Protein AF-A0A829D7Y9-F1 (afdb_monomer_lite)

pLDDT: mean 89.45, std 10.32, range [36.91, 98.56]

Sequence (168 aa):
MIIRHPRFQFQWKIFQERFFKEWDTILSKGEIKRLAEAGNHCQGTLFTDGSYLITEELSKKIDNISKTFSGFFFGRYDIRYKSDKQLKQGKNFSIVELNGITSESTNLYDPDFSIWKMYKILFNQWSLLFRIGFENNNLGVPKASLVEISKAIFYFYGGNRKVNIRSD

Secondary structure (DSSP, 8-state):
-GGGSTTTGGGHHHHHHHTGGGTTPPPPTT------SS--GGGTPPP---GGG--HHHHHHHHHHHTTSTT--S-EEEEEES-HHHHTTT-SEEEEEEE-TT---GGGG-TTS-HHHHHHHHHHHHHHHHHHHHHHHHTTPPPPPHHHHHHHHIIIIIS-----TT--

Structure (mmCIF, N/CA/C/O backbone):
data_AF-A0A829D7Y9-F1
#
_entry.id   AF-A0A829D7Y9-F1
#
loop_
_atom_site.group_PDB
_atom_site.id
_atom_site.type_symbol
_atom_site.label_atom_id
_atom_site.label_alt_id
_atom_site.label_comp_id
_atom_site.label_asym_id
_atom_site.label_entity_id
_atom_site.label_seq_id
_atom_site.pdbx_PDB_ins_code
_atom_site.Cartn_x
_atom_site.Cartn_y
_atom_site.Cartn_z
_atom_site.occupancy
_atom_site.B_iso_or_equiv
_atom_site.auth_seq_id
_atom_site.auth_comp_id
_atom_site.auth_asym_id
_atom_site.auth_atom_id
_atom_site.pdbx_PDB_model_num
ATOM 1 N N . MET A 1 1 ? -24.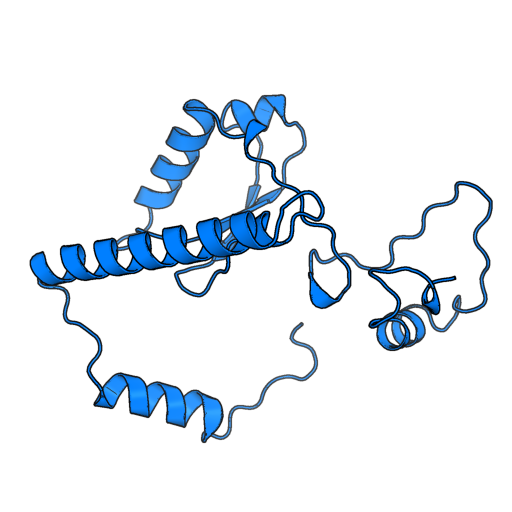134 0.135 16.924 1.00 80.94 1 MET A N 1
ATOM 2 C CA . MET A 1 1 ? -24.700 -0.744 15.873 1.00 80.94 1 MET A CA 1
ATOM 3 C C . MET A 1 1 ? -23.884 -0.617 14.595 1.00 80.94 1 MET A C 1
ATOM 5 O O . MET A 1 1 ? -23.588 0.506 14.203 1.00 80.94 1 MET A O 1
ATOM 9 N N . ILE A 1 2 ? -23.569 -1.740 13.941 1.00 86.50 2 ILE A N 1
ATOM 10 C CA . ILE A 1 2 ? -22.769 -1.804 12.699 1.00 86.50 2 ILE A CA 1
ATOM 11 C C . ILE A 1 2 ? -23.401 -0.980 11.565 1.00 86.50 2 ILE A C 1
ATOM 13 O O . ILE A 1 2 ? -22.711 -0.199 10.919 1.00 86.50 2 ILE A O 1
ATOM 17 N N . ILE A 1 3 ? -24.724 -1.067 11.391 1.00 87.75 3 ILE A N 1
ATOM 18 C CA . ILE A 1 3 ? -25.472 -0.380 10.320 1.00 87.75 3 ILE A CA 1
ATOM 19 C C . ILE A 1 3 ? -25.463 1.156 10.407 1.00 87.75 3 ILE A C 1
ATOM 21 O O . ILE A 1 3 ? -25.847 1.818 9.456 1.00 87.75 3 ILE A O 1
ATOM 25 N N . ARG A 1 4 ? -25.049 1.731 11.543 1.00 88.50 4 ARG A N 1
ATOM 26 C CA . ARG A 1 4 ? -24.922 3.189 11.730 1.00 88.50 4 ARG A CA 1
ATOM 27 C C . ARG A 1 4 ? -23.469 3.658 11.714 1.00 88.50 4 ARG A C 1
ATOM 29 O O . ARG A 1 4 ? -23.210 4.846 11.862 1.00 88.50 4 ARG A O 1
ATOM 36 N N . HIS A 1 5 ? -22.514 2.735 11.603 1.00 88.44 5 HIS A N 1
ATOM 37 C CA . HIS A 1 5 ? -21.103 3.082 11.627 1.00 88.44 5 HIS A CA 1
ATOM 38 C C . HIS A 1 5 ? -20.653 3.521 10.224 1.00 88.44 5 HIS A C 1
ATOM 40 O O . HIS A 1 5 ? -20.768 2.713 9.297 1.00 88.44 5 HIS A O 1
ATOM 46 N N . PRO A 1 6 ? -20.078 4.728 10.048 1.00 85.50 6 PRO A N 1
ATOM 47 C CA . PRO A 1 6 ? -19.769 5.288 8.728 1.00 85.50 6 PRO A CA 1
ATOM 48 C C . PRO A 1 6 ? -18.956 4.362 7.815 1.00 85.50 6 PRO A C 1
ATOM 50 O O . PRO A 1 6 ? -19.217 4.298 6.617 1.00 85.50 6 PRO A O 1
ATOM 53 N N . ARG A 1 7 ? -18.013 3.596 8.389 1.00 84.94 7 ARG A N 1
ATOM 54 C CA . ARG A 1 7 ? -17.140 2.668 7.645 1.00 84.94 7 ARG A CA 1
ATOM 55 C C . ARG A 1 7 ? -17.689 1.247 7.501 1.00 84.94 7 ARG A C 1
ATOM 57 O O . ARG A 1 7 ? -17.288 0.539 6.590 1.00 84.94 7 ARG A O 1
ATOM 64 N N . PHE A 1 8 ? -18.554 0.799 8.415 1.00 87.94 8 PHE A N 1
ATOM 65 C CA . PHE A 1 8 ? -18.973 -0.614 8.478 1.00 87.94 8 PHE A CA 1
ATOM 66 C C . PHE A 1 8 ? -20.375 -0.842 7.925 1.00 87.94 8 PHE A C 1
ATOM 68 O O . PHE A 1 8 ? -20.722 -1.976 7.601 1.00 87.94 8 PHE A O 1
ATOM 75 N N . GLN A 1 9 ? -21.168 0.224 7.785 1.00 88.31 9 GLN A N 1
ATOM 76 C CA . GLN A 1 9 ? -22.559 0.135 7.357 1.00 88.31 9 GLN A CA 1
ATOM 77 C C . GLN A 1 9 ? -22.727 -0.575 6.016 1.00 88.31 9 GLN A C 1
ATOM 79 O O . GLN A 1 9 ? -23.672 -1.329 5.873 1.00 88.31 9 GLN A O 1
ATOM 84 N N . PHE A 1 10 ? -21.808 -0.416 5.060 1.00 87.44 10 PHE A N 1
ATOM 85 C CA . PHE A 1 10 ? -21.921 -1.055 3.743 1.00 87.44 10 PHE A CA 1
ATOM 86 C C . PHE A 1 10 ? -21.526 -2.537 3.743 1.00 87.44 10 PHE A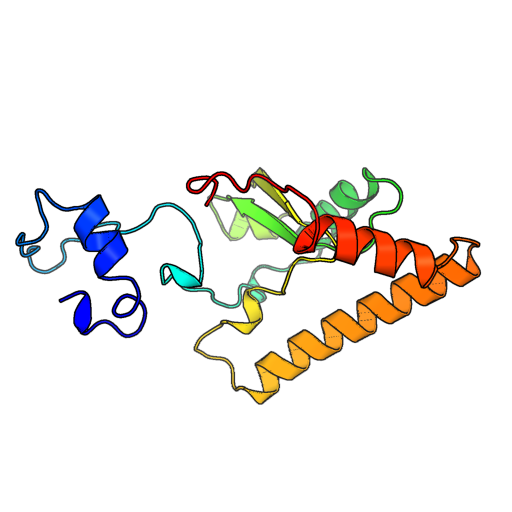 C 1
ATOM 88 O O . PHE A 1 10 ? -21.827 -3.258 2.800 1.00 87.44 10 PHE A O 1
ATOM 95 N N . GLN A 1 11 ? -20.899 -3.005 4.821 1.00 87.75 11 GLN A N 1
ATOM 96 C CA . GLN A 1 11 ? -20.356 -4.358 4.966 1.00 87.75 11 GLN A CA 1
ATOM 97 C C . GLN A 1 11 ? -21.156 -5.201 5.961 1.00 87.75 11 GLN A C 1
ATOM 99 O O . GLN A 1 11 ? -20.760 -6.308 6.319 1.00 87.75 11 GLN A O 1
ATOM 104 N N . TRP A 1 12 ? -22.305 -4.688 6.410 1.00 89.31 12 TRP A N 1
ATOM 105 C CA . TRP A 1 12 ? -23.113 -5.316 7.448 1.00 89.31 12 TRP A CA 1
ATOM 106 C C . TRP A 1 12 ? -23.502 -6.761 7.116 1.00 89.31 12 TRP A C 1
ATOM 108 O O . TRP A 1 12 ? -23.477 -7.591 8.016 1.00 89.31 12 TRP A O 1
ATOM 118 N N . LYS A 1 13 ? -23.789 -7.079 5.844 1.00 89.75 13 LYS A N 1
ATOM 119 C CA . LYS A 1 13 ? -24.117 -8.448 5.408 1.00 89.75 13 LYS A CA 1
ATOM 120 C C . LYS A 1 13 ? -22.940 -9.402 5.595 1.00 89.75 13 LYS A C 1
ATOM 122 O O . LYS A 1 13 ? -23.111 -10.470 6.164 1.00 89.75 13 LYS A O 1
ATOM 127 N N . ILE A 1 14 ? -21.734 -8.976 5.209 1.00 88.50 14 ILE A N 1
ATOM 128 C CA . ILE A 1 14 ? -20.513 -9.775 5.389 1.00 88.50 14 ILE A CA 1
ATOM 129 C C . ILE A 1 14 ? -20.256 -10.018 6.878 1.00 88.50 14 ILE A C 1
ATOM 131 O O . ILE A 1 14 ? -19.930 -11.132 7.288 1.00 88.50 14 ILE A O 1
ATOM 135 N N . PHE A 1 15 ? -20.432 -8.991 7.713 1.00 89.31 15 PHE A N 1
ATOM 136 C CA . PHE A 1 15 ? -20.284 -9.148 9.158 1.00 89.31 15 PHE A CA 1
ATOM 137 C C . PHE A 1 15 ? -21.370 -10.041 9.765 1.00 89.31 15 PHE A C 1
ATOM 139 O O . PHE A 1 15 ? -21.056 -10.829 10.653 1.00 89.31 15 PHE A O 1
ATOM 146 N N . GLN A 1 16 ? -22.608 -9.968 9.277 1.00 91.00 16 GLN A N 1
ATOM 147 C CA . GLN A 1 16 ? -23.694 -10.837 9.723 1.00 91.00 16 GLN A CA 1
ATOM 148 C C . GLN A 1 16 ? -23.417 -12.298 9.390 1.00 91.00 16 GLN A C 1
ATOM 150 O O . GLN A 1 16 ? -23.566 -13.153 10.255 1.00 91.00 16 GLN A O 1
ATOM 155 N N . GLU A 1 17 ? -22.972 -12.589 8.172 1.00 91.31 17 GLU A N 1
ATOM 156 C CA . GLU A 1 17 ? -22.604 -13.948 7.771 1.00 91.31 17 GLU A CA 1
ATOM 157 C C . GLU A 1 17 ? -21.429 -14.475 8.606 1.00 91.31 17 GLU A C 1
ATOM 159 O O . GLU A 1 17 ? -21.472 -15.597 9.113 1.00 91.31 17 GLU A O 1
ATOM 164 N N . ARG A 1 18 ? -20.399 -13.644 8.818 1.00 89.50 18 ARG A N 1
ATOM 165 C CA . ARG A 1 18 ? -19.202 -14.007 9.593 1.00 89.50 18 ARG A CA 1
ATOM 166 C C . ARG A 1 18 ? -19.495 -14.240 11.076 1.00 89.50 18 ARG A C 1
ATOM 168 O O . ARG A 1 18 ? -18.933 -15.158 11.667 1.00 89.50 18 ARG A O 1
ATOM 175 N N . PHE A 1 19 ? -20.347 -13.414 11.677 1.00 91.25 19 PHE A N 1
ATOM 176 C CA . PHE A 1 19 ? -20.660 -13.438 13.109 1.00 91.25 19 PHE A CA 1
ATOM 177 C C . PHE A 1 19 ? -22.099 -13.879 13.386 1.00 91.25 19 PHE A C 1
ATOM 179 O O . PHE A 1 19 ? -22.679 -13.461 14.382 1.00 91.25 19 PHE A O 1
ATOM 186 N N . PHE A 1 20 ? -22.676 -14.740 12.542 1.00 93.38 20 PHE A N 1
ATOM 187 C CA . PHE A 1 20 ? -24.094 -15.120 12.603 1.00 93.38 20 PHE A CA 1
ATOM 188 C C . PHE A 1 20 ? -24.559 -15.555 14.002 1.00 93.38 20 PHE A C 1
ATOM 190 O O . PHE A 1 20 ? -25.616 -15.141 14.463 1.00 93.38 20 PHE A O 1
ATOM 197 N N . LYS A 1 21 ? -23.741 -16.343 14.712 1.00 95.19 21 LYS A N 1
ATOM 198 C CA . LYS A 1 21 ? -24.059 -16.844 16.063 1.00 95.19 21 LYS A CA 1
ATOM 199 C C . LYS A 1 21 ? -24.067 -15.765 17.149 1.00 95.19 21 LYS A C 1
ATOM 201 O O . LYS A 1 21 ? -24.636 -15.979 18.210 1.00 95.19 21 LYS A O 1
ATOM 206 N N . GLU A 1 22 ? -23.400 -14.646 16.903 1.00 92.69 22 GLU A N 1
ATOM 207 C CA . GLU A 1 22 ? -23.185 -13.560 17.863 1.00 92.69 22 GLU A CA 1
ATOM 208 C C . GLU A 1 22 ? -23.740 -12.232 17.323 1.00 92.69 22 GLU A C 1
ATOM 210 O O . GLU A 1 22 ? -23.350 -11.157 17.778 1.00 92.69 22 GLU A O 1
ATOM 215 N N . TRP A 1 23 ? -24.596 -12.284 16.297 1.00 91.88 23 TRP A N 1
ATOM 216 C CA . TRP A 1 23 ? -25.035 -11.092 15.573 1.00 91.88 23 TRP A CA 1
ATOM 217 C C . TRP A 1 23 ? -25.833 -10.138 16.463 1.00 91.88 23 TRP A C 1
ATOM 219 O O . TRP A 1 23 ? -25.638 -8.924 16.412 1.00 91.88 23 TRP A O 1
ATOM 229 N N . ASP A 1 24 ? -26.671 -10.706 17.329 1.00 92.25 24 ASP A N 1
ATOM 230 C CA . ASP A 1 24 ? -27.494 -9.965 18.284 1.00 92.25 24 ASP A CA 1
ATOM 231 C C . ASP A 1 24 ? -26.760 -9.682 19.609 1.00 92.25 24 ASP A C 1
ATOM 233 O O . ASP A 1 24 ? -27.336 -9.114 20.540 1.00 92.25 24 ASP A O 1
ATOM 237 N N . THR A 1 25 ? -25.478 -10.051 19.722 1.00 92.31 25 THR A N 1
ATOM 238 C CA . THR A 1 25 ? -24.676 -9.780 20.919 1.00 92.31 25 THR A CA 1
ATOM 239 C C . THR A 1 25 ? -24.355 -8.289 21.023 1.00 92.31 25 THR A C 1
ATOM 241 O O . THR A 1 25 ? -23.693 -7.700 20.166 1.00 92.31 25 THR A O 1
ATOM 244 N N . ILE A 1 26 ? -24.782 -7.673 22.126 1.00 91.38 26 ILE A N 1
ATOM 245 C CA . ILE A 1 26 ? -24.435 -6.293 22.473 1.00 91.38 26 ILE A CA 1
ATOM 246 C C . ILE A 1 26 ? -23.178 -6.319 23.343 1.00 91.38 26 ILE A C 1
ATOM 248 O O . ILE A 1 26 ? -23.191 -6.873 24.438 1.00 91.38 26 ILE A O 1
ATOM 252 N N . LEU A 1 27 ? -22.101 -5.703 22.853 1.00 91.38 27 LEU A N 1
ATOM 253 C CA . LEU A 1 27 ? -20.851 -5.567 23.601 1.00 91.38 27 LEU A CA 1
ATOM 254 C C . LEU A 1 27 ? -21.029 -4.655 24.818 1.00 91.38 27 LEU A C 1
ATOM 256 O O . LEU A 1 27 ? -21.737 -3.641 24.757 1.00 91.38 27 LEU A O 1
ATOM 260 N N . SER A 1 28 ? -20.328 -4.984 25.899 1.00 94.50 28 SER A N 1
ATOM 261 C CA . SER A 1 28 ? -20.261 -4.131 27.083 1.00 94.50 28 SER A CA 1
ATOM 262 C C . SER A 1 28 ? -19.542 -2.816 26.775 1.00 94.50 28 SER A C 1
ATOM 264 O O . SER A 1 28 ? -18.758 -2.696 25.829 1.00 94.50 28 SER A O 1
ATOM 266 N N . LYS A 1 29 ? -19.775 -1.784 27.592 1.00 93.44 29 LYS A N 1
ATOM 267 C CA . LYS A 1 29 ? -19.101 -0.492 27.414 1.00 93.44 29 LYS A CA 1
ATOM 268 C C . LYS A 1 29 ? -17.579 -0.667 27.519 1.00 93.44 29 LYS A C 1
ATOM 270 O O . LYS A 1 29 ? -17.079 -1.097 28.550 1.00 93.44 29 LYS A O 1
ATOM 275 N N . GLY A 1 30 ? -16.859 -0.279 26.466 1.00 92.25 30 GLY A N 1
ATOM 276 C CA . GLY A 1 30 ? -15.396 -0.373 26.384 1.00 92.25 30 GLY A CA 1
ATOM 277 C C . GLY A 1 30 ? -14.871 -1.705 25.840 1.00 92.25 30 GLY A C 1
ATOM 278 O O . GLY A 1 30 ? -13.677 -1.819 25.580 1.00 92.25 30 GLY A O 1
ATOM 279 N N . GLU A 1 31 ? -15.742 -2.688 25.619 1.00 93.44 31 GLU A N 1
ATOM 280 C CA . GLU A 1 31 ? -15.369 -3.946 24.983 1.00 93.44 31 GLU A CA 1
ATOM 281 C C . GLU A 1 31 ? -15.133 -3.743 23.477 1.00 93.44 31 GLU A C 1
ATOM 283 O O . GLU A 1 31 ? -15.908 -3.075 22.787 1.00 93.44 31 GLU A O 1
ATOM 288 N N . ILE A 1 32 ? -14.041 -4.315 22.960 1.00 90.06 32 ILE A N 1
ATOM 289 C CA . ILE A 1 32 ? -13.636 -4.192 21.556 1.00 90.06 32 ILE A CA 1
ATOM 290 C C . ILE A 1 32 ? -13.730 -5.561 20.890 1.00 90.06 32 ILE A C 1
ATOM 292 O O . ILE A 1 32 ? -13.001 -6.484 21.249 1.00 90.06 32 ILE A O 1
ATOM 296 N N . LYS A 1 33 ? -14.564 -5.667 19.852 1.00 88.88 33 LYS A N 1
ATOM 297 C CA . LYS A 1 33 ? -14.621 -6.841 18.974 1.00 88.88 33 LYS A CA 1
ATOM 298 C C . LYS A 1 33 ? -13.962 -6.536 17.635 1.00 88.88 33 LYS A C 1
ATOM 300 O O . LYS A 1 33 ? -14.291 -5.555 16.969 1.00 88.88 33 LYS A O 1
ATOM 305 N N . ARG A 1 34 ? -13.040 -7.402 17.215 1.00 88.25 34 ARG A N 1
ATOM 306 C CA . ARG A 1 34 ? -12.431 -7.337 15.883 1.00 88.25 34 ARG A CA 1
ATOM 307 C C . ARG A 1 34 ? -13.414 -7.891 14.847 1.00 88.25 34 ARG A C 1
ATOM 309 O O . ARG A 1 34 ? -13.789 -9.053 14.930 1.00 88.25 34 ARG A O 1
ATOM 316 N N . LEU A 1 35 ? -13.800 -7.072 13.865 1.00 85.56 35 LEU A N 1
ATOM 317 C CA . LEU A 1 35 ? -14.740 -7.466 12.803 1.00 85.56 35 LEU A CA 1
ATOM 318 C C . LEU A 1 35 ? -14.053 -8.061 11.559 1.00 85.56 35 LEU A C 1
ATOM 320 O O . LEU A 1 35 ? -14.643 -8.875 10.846 1.00 85.56 35 LEU A O 1
ATOM 324 N N . ALA A 1 36 ? -12.803 -7.676 11.296 1.00 79.75 36 ALA A N 1
ATOM 325 C CA . ALA A 1 36 ? -11.996 -8.169 10.184 1.00 79.75 36 ALA A CA 1
ATOM 326 C C . ALA A 1 36 ? -10.519 -8.275 10.584 1.00 79.75 36 ALA A C 1
ATOM 328 O O . ALA A 1 36 ? -10.040 -7.508 11.421 1.00 79.75 36 ALA A O 1
ATOM 329 N N . GLU A 1 37 ? -9.816 -9.248 10.004 1.00 70.31 37 GLU A N 1
ATOM 330 C CA . GLU A 1 37 ? -8.376 -9.443 10.205 1.00 70.31 37 GLU A CA 1
ATOM 331 C C . GLU A 1 37 ? -7.537 -8.747 9.124 1.00 70.31 37 GLU A C 1
ATOM 333 O O . GLU A 1 37 ? -6.474 -8.208 9.431 1.00 70.31 37 GLU A O 1
ATOM 338 N N . ALA A 1 38 ? -8.032 -8.710 7.884 1.00 70.12 38 ALA A N 1
ATOM 339 C CA . ALA A 1 38 ? -7.354 -8.085 6.757 1.00 70.12 38 ALA A CA 1
ATOM 340 C C . ALA A 1 38 ? -7.572 -6.564 6.712 1.00 70.12 38 ALA A C 1
ATOM 342 O O . ALA A 1 38 ? -8.658 -6.058 7.003 1.00 70.12 38 ALA A O 1
ATOM 343 N N . GLY A 1 39 ? -6.528 -5.845 6.293 1.00 69.38 39 GLY A N 1
ATOM 344 C CA . GLY A 1 39 ? -6.537 -4.405 6.045 1.00 69.38 39 GLY A CA 1
ATOM 345 C C . GLY A 1 39 ? -7.231 -4.024 4.731 1.00 69.38 39 GLY A C 1
ATOM 346 O O . GLY A 1 39 ? -6.623 -3.363 3.898 1.00 69.38 39 GLY A O 1
ATOM 347 N N . ASN A 1 40 ? -8.468 -4.472 4.511 1.00 74.94 40 ASN A N 1
ATOM 348 C CA . ASN A 1 40 ? -9.228 -4.191 3.295 1.00 74.94 40 ASN A CA 1
ATOM 349 C C . ASN A 1 40 ? -10.062 -2.901 3.435 1.00 74.94 40 ASN A C 1
ATOM 351 O O . ASN A 1 40 ? -10.965 -2.808 4.272 1.00 74.94 40 ASN A O 1
ATOM 355 N N . HIS A 1 41 ? -9.799 -1.920 2.560 1.00 75.94 41 HIS A N 1
ATOM 356 C CA . HIS A 1 41 ? -10.526 -0.645 2.524 1.00 75.94 41 HIS A CA 1
ATOM 357 C C . HIS A 1 41 ? -12.046 -0.831 2.463 1.00 75.94 41 HIS A C 1
ATOM 359 O O . HIS A 1 41 ? -12.780 -0.251 3.265 1.00 75.94 41 HIS A O 1
ATOM 365 N N . CYS A 1 42 ? -12.514 -1.690 1.554 1.00 75.00 42 CYS A N 1
ATOM 366 C CA . CYS A 1 42 ? -13.931 -1.963 1.343 1.00 75.00 42 CYS A CA 1
ATOM 367 C C . CYS A 1 42 ? -14.575 -2.583 2.584 1.00 75.00 42 CYS A C 1
ATOM 369 O O . CYS A 1 42 ? -15.742 -2.309 2.844 1.00 75.00 42 CYS A O 1
ATOM 371 N N . GLN A 1 43 ? -13.816 -3.349 3.377 1.00 74.50 43 GLN A N 1
ATOM 372 C CA . GLN A 1 43 ? -14.260 -3.929 4.651 1.00 74.50 43 GLN A CA 1
ATOM 373 C C . GLN A 1 43 ? -14.182 -2.945 5.836 1.00 74.50 43 GLN A C 1
ATOM 375 O O . GLN A 1 43 ? -14.445 -3.317 6.980 1.00 74.50 43 GLN A O 1
ATOM 380 N N . GLY A 1 44 ? -13.862 -1.676 5.577 1.00 76.56 44 GLY A N 1
ATOM 381 C CA . GLY A 1 44 ? -13.883 -0.603 6.565 1.00 76.56 44 GLY A CA 1
ATOM 382 C C . GLY A 1 44 ? -12.551 -0.351 7.268 1.00 76.56 44 GLY A C 1
ATOM 383 O O . GLY A 1 44 ? -12.532 0.424 8.228 1.00 76.56 44 GLY A O 1
ATOM 384 N N . THR A 1 45 ? -11.443 -0.940 6.803 1.00 83.81 45 THR A N 1
ATOM 385 C CA . THR A 1 45 ? -10.096 -0.636 7.315 1.00 83.81 45 THR A CA 1
ATOM 386 C C . THR A 1 45 ? -9.808 0.853 7.234 1.00 83.81 45 THR A C 1
ATOM 388 O O . THR A 1 45 ? -10.059 1.477 6.206 1.00 83.81 45 THR A O 1
ATOM 391 N N . LEU A 1 46 ? -9.285 1.412 8.325 1.00 85.75 46 LEU A N 1
ATOM 392 C CA . LEU A 1 46 ? -8.795 2.782 8.403 1.00 85.75 46 LEU A CA 1
ATOM 393 C C . LEU A 1 46 ? -7.360 2.857 7.875 1.00 85.75 46 LEU A C 1
ATOM 395 O O . LEU A 1 46 ? -6.480 2.180 8.401 1.00 85.75 46 LEU A O 1
ATOM 399 N N . PHE A 1 47 ? -7.146 3.702 6.868 1.00 89.69 47 PHE A N 1
ATOM 400 C CA . PHE A 1 47 ? -5.818 4.132 6.447 1.00 89.69 47 PHE A CA 1
ATOM 401 C C . PHE A 1 47 ? -5.561 5.526 6.998 1.00 89.69 47 PHE A C 1
ATOM 403 O O . PHE A 1 47 ? -6.441 6.379 6.947 1.00 89.69 47 PHE A O 1
ATOM 410 N N . THR A 1 48 ? -4.365 5.726 7.531 1.00 91.12 48 THR A N 1
ATOM 411 C CA . THR A 1 48 ? -3.868 7.012 8.022 1.00 91.12 48 THR A CA 1
ATOM 412 C C . THR A 1 48 ? -2.459 7.210 7.499 1.00 91.12 48 THR A C 1
ATOM 414 O O . THR A 1 48 ? -1.702 6.246 7.340 1.00 91.12 48 THR A O 1
ATOM 417 N N . ASP A 1 49 ? -2.094 8.452 7.240 1.00 92.69 49 ASP A N 1
ATOM 418 C CA . ASP A 1 49 ? -0.796 8.832 6.728 1.00 92.69 49 ASP A CA 1
ATOM 419 C C . ASP A 1 49 ? 0.290 8.594 7.778 1.00 92.69 49 ASP A C 1
ATOM 421 O O . ASP A 1 49 ? 0.342 9.206 8.843 1.00 92.69 49 ASP A O 1
ATOM 425 N N . GLY A 1 50 ? 1.187 7.668 7.453 1.00 93.25 50 GLY A N 1
ATOM 426 C CA . GLY A 1 50 ? 2.344 7.324 8.268 1.00 93.25 50 GLY A CA 1
ATOM 427 C C . GLY A 1 50 ? 3.609 8.076 7.866 1.00 93.25 50 GLY A C 1
ATOM 428 O O . GLY A 1 50 ? 4.697 7.602 8.181 1.00 93.25 50 GLY A O 1
ATOM 429 N N . SER A 1 51 ? 3.522 9.196 7.133 1.00 94.06 51 SER A N 1
ATOM 430 C CA . SER A 1 51 ? 4.709 9.858 6.557 1.00 94.06 51 SER A CA 1
ATOM 431 C C . SER A 1 51 ? 5.741 10.276 7.613 1.00 94.06 51 SER A C 1
ATOM 433 O O . SER A 1 51 ? 6.941 10.254 7.347 1.00 94.06 51 SER A O 1
ATOM 435 N N . TYR A 1 52 ? 5.305 10.534 8.849 1.00 95.75 52 TYR A N 1
ATOM 436 C CA . TYR A 1 52 ? 6.167 10.812 10.004 1.00 95.75 52 TYR A CA 1
ATOM 437 C C . TYR A 1 52 ? 7.085 9.635 10.416 1.00 95.75 52 TYR A C 1
ATOM 439 O O . TYR A 1 52 ? 7.992 9.813 11.240 1.00 95.75 52 TYR A O 1
ATOM 447 N N . LEU A 1 53 ? 6.839 8.428 9.893 1.00 97.19 53 LEU A N 1
ATOM 448 C CA . LEU A 1 53 ? 7.667 7.226 10.060 1.00 97.19 53 LEU A CA 1
ATOM 449 C C . LEU A 1 53 ? 8.826 7.155 9.067 1.00 97.19 53 LEU A C 1
ATOM 451 O O . LEU A 1 53 ? 9.753 6.372 9.275 1.00 97.19 53 LEU A O 1
ATOM 455 N N . ILE A 1 54 ? 8.787 7.958 8.005 1.00 97.56 54 ILE A N 1
ATOM 456 C CA . ILE A 1 54 ? 9.805 7.944 6.962 1.00 97.56 54 ILE A CA 1
ATOM 457 C C . ILE A 1 54 ? 11.044 8.681 7.468 1.00 97.56 54 ILE A C 1
ATOM 459 O O . ILE A 1 54 ? 11.002 9.854 7.830 1.00 97.56 54 ILE A O 1
ATOM 463 N N . THR A 1 55 ? 12.164 7.970 7.474 1.00 98.56 55 THR A N 1
ATOM 464 C CA . THR A 1 55 ? 13.497 8.479 7.803 1.00 98.56 55 THR A CA 1
ATOM 465 C C . THR A 1 55 ? 14.478 8.086 6.708 1.00 98.56 55 THR A C 1
ATOM 467 O O . THR A 1 55 ? 14.182 7.241 5.852 1.00 98.56 55 THR A O 1
ATOM 470 N N . GLU A 1 56 ? 15.670 8.671 6.735 1.00 98.44 56 GLU A N 1
ATOM 471 C CA . GLU A 1 56 ? 16.733 8.310 5.803 1.00 98.44 56 GLU A CA 1
ATOM 472 C C . GLU A 1 56 ? 17.165 6.845 5.985 1.00 98.44 56 GLU A C 1
ATOM 474 O O . GLU A 1 56 ? 17.363 6.132 5.001 1.00 98.44 56 GLU A O 1
ATOM 479 N N . GLU A 1 57 ? 17.243 6.353 7.224 1.00 98.50 57 GLU A N 1
ATOM 480 C CA . GLU A 1 57 ? 17.619 4.970 7.529 1.00 98.50 57 GLU A CA 1
ATOM 481 C C . GLU A 1 57 ? 16.587 3.963 7.021 1.00 98.50 57 GLU A C 1
ATOM 483 O O . GLU A 1 57 ? 16.959 2.959 6.404 1.00 98.50 57 GLU A O 1
ATOM 488 N N . LEU A 1 58 ? 15.294 4.233 7.239 1.00 98.50 58 LEU A N 1
ATOM 489 C CA . LEU A 1 58 ? 14.231 3.387 6.701 1.00 98.50 58 LEU A CA 1
ATOM 490 C C . LEU A 1 58 ? 14.252 3.408 5.169 1.00 98.50 58 LEU A C 1
ATOM 492 O O . LEU A 1 58 ? 14.200 2.348 4.546 1.00 98.50 58 LEU A O 1
ATOM 496 N N . SER A 1 59 ? 14.409 4.588 4.565 1.00 98.25 59 SER A N 1
ATOM 497 C CA . SER A 1 59 ? 14.463 4.744 3.106 1.00 98.25 59 SER A CA 1
ATOM 498 C C . SER A 1 59 ? 15.631 3.965 2.499 1.00 98.25 59 SER A C 1
ATOM 500 O O . SER A 1 59 ? 15.427 3.185 1.573 1.00 98.25 59 SER A O 1
ATOM 502 N N . LYS A 1 60 ? 16.837 4.074 3.076 1.00 98.44 60 LYS A N 1
ATOM 503 C CA . LYS A 1 60 ? 18.014 3.287 2.664 1.00 98.44 60 LYS A CA 1
ATOM 504 C C . LYS A 1 60 ? 17.780 1.787 2.813 1.00 98.44 60 LYS A C 1
ATOM 506 O O . LYS A 1 60 ? 18.192 1.008 1.956 1.00 98.44 60 LYS A O 1
ATOM 511 N N . LYS A 1 61 ? 17.122 1.355 3.894 1.00 98.25 61 LYS A N 1
ATOM 512 C CA . LYS A 1 61 ? 16.821 -0.065 4.103 1.00 98.25 61 LYS A CA 1
ATOM 513 C C . LYS A 1 61 ? 15.864 -0.601 3.037 1.00 98.25 61 LYS A C 1
ATOM 515 O O . LYS A 1 61 ? 16.131 -1.674 2.499 1.00 98.25 61 LYS A O 1
ATOM 520 N N . ILE A 1 62 ? 14.789 0.126 2.732 1.00 97.75 62 ILE A N 1
ATOM 521 C CA . ILE A 1 62 ? 13.816 -0.255 1.698 1.00 97.75 62 ILE A CA 1
ATOM 522 C C . ILE A 1 62 ? 14.442 -0.204 0.297 1.00 97.75 62 ILE A C 1
ATOM 524 O O . ILE A 1 62 ? 14.206 -1.113 -0.497 1.00 97.75 62 ILE A O 1
ATOM 528 N N . ASP A 1 63 ? 15.284 0.789 0.003 1.00 97.31 63 ASP A N 1
ATOM 529 C CA . ASP A 1 63 ? 16.023 0.884 -1.265 1.00 97.31 63 ASP A CA 1
ATOM 530 C C . ASP A 1 63 ? 16.963 -0.316 -1.462 1.00 97.31 63 ASP A C 1
ATOM 532 O O . ASP A 1 63 ? 16.924 -0.981 -2.495 1.00 97.31 63 ASP A O 1
ATOM 536 N N . ASN A 1 64 ? 17.730 -0.685 -0.430 1.00 97.44 64 ASN A N 1
ATOM 537 C CA . ASN A 1 64 ? 18.596 -1.866 -0.472 1.00 97.44 64 ASN A CA 1
ATOM 538 C C . ASN A 1 64 ? 17.814 -3.166 -0.708 1.00 97.44 64 ASN A C 1
ATOM 540 O O . ASN A 1 64 ? 18.285 -4.032 -1.439 1.00 97.44 64 ASN A O 1
ATOM 544 N N . ILE A 1 65 ? 16.629 -3.309 -0.105 1.00 96.75 65 ILE A N 1
ATOM 545 C CA . ILE A 1 65 ? 15.744 -4.455 -0.364 1.00 96.75 65 ILE A CA 1
ATOM 546 C C . ILE A 1 65 ? 15.257 -4.420 -1.816 1.00 96.75 65 ILE A C 1
ATOM 548 O O . ILE A 1 65 ? 15.317 -5.429 -2.513 1.00 96.75 65 ILE A O 1
ATOM 552 N N . SER A 1 66 ? 14.831 -3.255 -2.296 1.00 96.31 66 SER A N 1
ATOM 553 C CA . SER A 1 66 ? 14.278 -3.082 -3.643 1.00 96.31 66 SER A CA 1
ATOM 554 C C . SER A 1 66 ? 15.299 -3.385 -4.739 1.00 96.31 66 SER A C 1
ATOM 556 O O . SER A 1 66 ? 14.957 -4.029 -5.726 1.00 96.31 66 SER A O 1
ATOM 558 N N . LYS A 1 67 ? 16.572 -3.032 -4.530 1.00 95.88 67 LYS A N 1
ATOM 559 C CA . LYS A 1 67 ? 17.681 -3.333 -5.454 1.00 95.88 67 LYS A CA 1
ATOM 560 C C . LYS A 1 67 ? 17.964 -4.826 -5.642 1.00 95.88 67 LYS A C 1
ATOM 562 O O . LYS A 1 67 ? 18.684 -5.185 -6.568 1.00 95.88 67 LYS A O 1
ATOM 567 N N . THR A 1 68 ? 17.413 -5.700 -4.795 1.00 95.25 68 THR A N 1
ATOM 568 C CA . THR A 1 68 ? 17.509 -7.157 -5.000 1.00 95.25 68 THR A CA 1
ATOM 569 C C . THR A 1 68 ? 16.615 -7.654 -6.142 1.00 95.25 68 THR A C 1
ATOM 571 O O . THR A 1 68 ? 16.849 -8.742 -6.666 1.00 95.25 68 THR A O 1
ATOM 574 N N . PHE A 1 69 ? 15.631 -6.855 -6.570 1.00 93.62 69 PHE A N 1
ATOM 575 C CA . PHE A 1 69 ? 14.728 -7.173 -7.671 1.00 93.62 69 PHE A CA 1
ATOM 576 C C . PHE A 1 69 ? 15.179 -6.464 -8.952 1.00 93.62 69 PHE A C 1
ATOM 578 O O . PHE A 1 69 ? 15.181 -5.236 -9.041 1.00 93.62 69 PHE A O 1
ATOM 585 N N . SER A 1 70 ? 15.535 -7.238 -9.977 1.00 90.81 70 SER A N 1
ATOM 586 C CA . SER A 1 70 ? 15.892 -6.670 -11.279 1.00 90.81 70 SER A CA 1
ATOM 587 C C . SER A 1 70 ? 14.671 -6.035 -11.952 1.00 90.81 70 SER A C 1
ATOM 589 O O . SER A 1 70 ? 13.602 -6.641 -12.006 1.00 90.81 70 SER A O 1
ATOM 591 N N . GLY A 1 71 ? 14.827 -4.808 -12.457 1.00 87.88 71 GLY A N 1
ATOM 592 C CA . GLY A 1 71 ? 13.763 -4.071 -13.146 1.00 87.88 71 GLY A CA 1
ATOM 593 C C . GLY A 1 71 ? 12.651 -3.522 -12.242 1.00 87.88 71 GLY A C 1
ATOM 594 O O . GLY A 1 71 ? 11.621 -3.080 -12.752 1.00 87.88 71 GLY A O 1
ATOM 595 N N . PHE A 1 72 ? 12.828 -3.535 -10.916 1.00 91.88 72 PHE A N 1
ATOM 596 C CA . PHE A 1 72 ? 11.847 -2.998 -9.974 1.00 91.88 72 PHE A CA 1
ATOM 597 C C . PHE A 1 72 ? 12.161 -1.543 -9.602 1.00 91.88 72 PHE A C 1
ATOM 599 O O . PHE A 1 72 ? 13.104 -1.258 -8.869 1.00 91.88 72 PHE A O 1
ATOM 606 N N . PHE A 1 73 ? 11.333 -0.621 -10.095 1.00 92.50 73 PHE A N 1
ATOM 607 C CA . PHE A 1 73 ? 11.495 0.825 -9.875 1.00 92.50 73 PHE A CA 1
ATOM 608 C C . PHE A 1 73 ? 10.313 1.473 -9.150 1.00 92.50 73 PHE A C 1
ATOM 610 O O . PHE A 1 73 ? 10.407 2.618 -8.712 1.00 92.50 73 PHE A O 1
ATOM 617 N N . PHE A 1 74 ? 9.185 0.768 -9.055 1.00 93.81 74 PHE A N 1
ATOM 618 C CA . PHE A 1 74 ? 7.971 1.277 -8.436 1.00 93.81 74 PHE A CA 1
ATOM 619 C C . PHE A 1 74 ? 7.141 0.135 -7.856 1.00 93.81 74 PHE A C 1
ATOM 621 O O . PHE A 1 74 ? 6.871 -0.858 -8.535 1.00 93.81 74 PHE A O 1
ATOM 628 N N . GLY A 1 75 ? 6.672 0.332 -6.630 1.00 92.81 75 GLY A N 1
ATOM 629 C CA . GLY A 1 75 ? 5.716 -0.542 -5.975 1.00 92.81 75 GLY A CA 1
ATOM 630 C C . GLY A 1 75 ? 5.480 -0.128 -4.530 1.00 92.81 75 GLY A C 1
ATOM 631 O O . GLY A 1 75 ? 5.984 0.902 -4.070 1.00 92.81 75 GLY A O 1
ATOM 632 N N . ARG A 1 76 ? 4.724 -0.951 -3.809 1.00 93.31 76 ARG A N 1
ATOM 633 C CA . ARG A 1 76 ? 4.366 -0.741 -2.404 1.00 93.31 76 ARG A CA 1
ATOM 634 C C . ARG A 1 76 ? 4.694 -1.990 -1.598 1.00 93.31 76 ARG A C 1
ATOM 636 O O . ARG A 1 76 ? 4.291 -3.089 -1.969 1.00 93.31 76 ARG A O 1
ATOM 643 N N . TYR A 1 77 ? 5.382 -1.811 -0.478 1.00 93.81 77 TYR A N 1
ATOM 644 C CA . TYR A 1 77 ? 5.563 -2.872 0.506 1.00 93.81 77 TYR A CA 1
ATOM 645 C C . TYR A 1 77 ? 4.504 -2.758 1.591 1.00 93.81 77 TYR A C 1
ATOM 647 O O . TYR A 1 77 ? 4.411 -1.720 2.250 1.00 93.81 77 TYR A O 1
ATOM 655 N N . ASP A 1 78 ? 3.785 -3.847 1.831 1.00 92.94 78 ASP A N 1
ATOM 656 C CA . ASP A 1 78 ? 2.934 -3.962 3.007 1.00 92.94 78 ASP A CA 1
ATOM 657 C C . ASP A 1 78 ? 3.753 -4.638 4.102 1.00 92.94 78 ASP A C 1
ATOM 659 O O . ASP A 1 78 ? 4.214 -5.774 3.962 1.00 92.94 78 ASP A O 1
ATOM 663 N N . ILE A 1 79 ? 4.003 -3.900 5.182 1.00 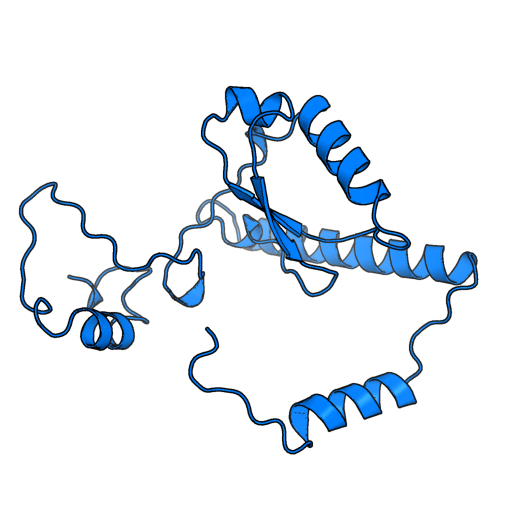94.94 79 ILE A N 1
ATOM 664 C CA . ILE A 1 79 ? 4.908 -4.317 6.253 1.00 94.94 79 ILE A CA 1
ATOM 665 C C . ILE A 1 79 ? 4.176 -4.458 7.584 1.00 94.94 79 ILE A C 1
ATOM 667 O O . ILE A 1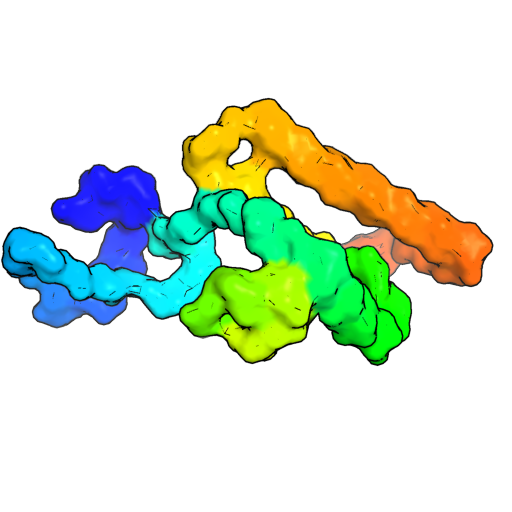 79 ? 3.218 -3.743 7.876 1.00 94.94 79 ILE A O 1
ATOM 671 N N . ARG A 1 80 ? 4.671 -5.353 8.440 1.00 95.44 80 ARG A N 1
ATOM 672 C CA . ARG A 1 80 ? 4.275 -5.453 9.851 1.00 95.44 80 ARG A CA 1
ATOM 673 C C . ARG A 1 80 ? 5.475 -5.177 10.735 1.00 95.44 80 ARG A C 1
ATOM 675 O O . ARG A 1 80 ? 6.573 -5.662 10.473 1.00 95.44 80 ARG A O 1
ATOM 682 N N . TYR A 1 81 ? 5.267 -4.412 11.795 1.00 96.69 81 TYR A N 1
ATOM 683 C CA . TYR A 1 81 ? 6.322 -4.019 12.721 1.00 96.69 81 TYR A CA 1
ATOM 684 C C . TYR A 1 81 ? 5.743 -3.814 14.129 1.00 96.69 81 TYR A C 1
ATOM 686 O O . TYR A 1 81 ? 4.528 -3.733 14.300 1.00 96.69 81 TYR A O 1
ATOM 694 N N . LYS A 1 82 ? 6.608 -3.789 15.152 1.00 95.62 82 LYS A N 1
ATOM 695 C CA . LYS A 1 82 ? 6.195 -3.699 16.571 1.00 95.62 82 LYS A CA 1
ATOM 696 C C . LYS A 1 82 ? 6.481 -2.348 17.233 1.00 95.62 82 LYS A C 1
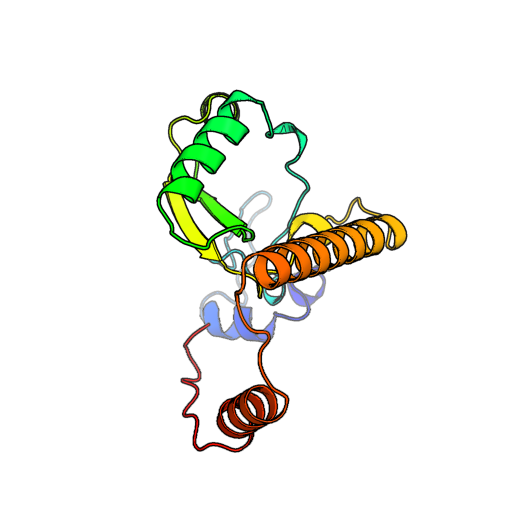ATOM 698 O O . LYS A 1 82 ? 5.982 -2.091 18.320 1.00 95.62 82 LYS A O 1
ATOM 703 N N . SER A 1 83 ? 7.332 -1.516 16.634 1.00 97.69 83 SER A N 1
ATOM 704 C CA . SER A 1 83 ? 7.760 -0.243 17.218 1.00 97.69 83 SER A CA 1
ATOM 705 C C . SER A 1 83 ? 8.104 0.778 16.142 1.00 97.69 83 SER A C 1
ATOM 707 O O . SER A 1 83 ? 9.012 0.535 15.346 1.00 97.69 83 SER A O 1
ATOM 709 N N . ASP A 1 84 ? 7.450 1.941 16.182 1.00 97.94 84 ASP A N 1
ATOM 710 C CA . ASP A 1 84 ? 7.751 3.083 15.307 1.00 97.94 84 ASP A CA 1
ATOM 711 C C . ASP A 1 84 ? 9.234 3.461 15.386 1.00 97.94 84 ASP A C 1
ATOM 713 O O . ASP A 1 84 ? 9.876 3.696 14.369 1.00 97.94 84 ASP A O 1
ATOM 717 N N . LYS A 1 85 ? 9.818 3.451 16.593 1.00 98.31 85 LYS A N 1
ATOM 718 C CA . LYS A 1 85 ? 11.240 3.756 16.806 1.00 98.31 85 LYS A CA 1
ATOM 719 C C . LYS A 1 85 ? 12.151 2.801 16.036 1.00 98.31 85 LYS A C 1
ATOM 721 O O . LYS A 1 85 ? 13.123 3.246 15.436 1.00 98.31 85 LYS A O 1
ATOM 726 N N . GLN A 1 86 ? 11.865 1.500 16.069 1.00 98.19 86 GLN A N 1
ATOM 727 C CA . GLN A 1 86 ? 12.688 0.507 15.370 1.00 98.19 86 GLN A CA 1
ATOM 728 C C . GLN A 1 86 ? 12.456 0.559 13.860 1.00 98.19 86 GLN A C 1
ATOM 730 O O . GLN A 1 86 ? 13.424 0.495 13.103 1.00 98.19 86 GLN A O 1
ATOM 735 N N . LEU A 1 87 ? 11.209 0.769 13.427 1.00 98.38 87 LEU A N 1
ATOM 736 C CA . LEU A 1 87 ? 10.883 0.945 12.015 1.00 98.38 87 LEU A CA 1
ATOM 737 C C . LEU A 1 87 ? 11.613 2.155 11.424 1.00 98.38 87 LEU A C 1
ATOM 739 O O . LEU A 1 87 ? 12.285 2.013 10.408 1.00 98.38 87 LEU A O 1
ATOM 743 N N . LYS A 1 88 ? 11.579 3.308 12.104 1.00 98.38 88 LYS A N 1
ATOM 744 C CA . LYS A 1 88 ? 12.341 4.514 11.734 1.00 98.38 88 LYS A CA 1
ATOM 745 C C . LYS A 1 88 ? 13.854 4.273 11.649 1.00 98.38 88 LYS A C 1
ATOM 747 O O . LYS A 1 88 ? 14.557 5.033 11.007 1.00 98.38 88 LYS A O 1
ATOM 752 N N . GLN A 1 89 ? 14.388 3.229 12.278 1.00 98.31 89 GLN A N 1
ATOM 753 C CA . GLN A 1 89 ? 15.803 2.849 12.163 1.00 98.31 89 GLN A CA 1
ATOM 754 C C . GLN A 1 89 ? 16.054 1.804 11.062 1.00 98.31 89 GLN A C 1
ATOM 756 O O . GLN A 1 89 ? 17.162 1.278 10.960 1.00 98.31 89 GLN A O 1
ATOM 761 N N . GLY A 1 90 ? 15.029 1.442 10.282 1.00 97.62 90 GLY A N 1
ATOM 762 C CA . GLY A 1 90 ? 15.086 0.364 9.295 1.00 97.62 90 GLY A CA 1
ATOM 763 C C . GLY A 1 90 ? 15.221 -1.032 9.918 1.00 97.62 90 GLY A C 1
ATOM 764 O O . GLY A 1 90 ? 15.816 -1.922 9.307 1.00 97.62 90 GLY A O 1
ATOM 765 N N . LYS A 1 91 ? 14.724 -1.239 11.146 1.00 97.62 91 LYS A N 1
ATOM 766 C CA . LYS A 1 91 ? 14.899 -2.482 11.919 1.00 97.62 91 LYS A CA 1
ATOM 767 C C . LYS A 1 91 ? 13.563 -3.132 12.279 1.00 97.62 91 LYS A C 1
ATOM 769 O O . LYS A 1 91 ? 12.559 -2.454 12.462 1.00 97.62 91 LYS A O 1
ATOM 774 N N . ASN A 1 92 ? 13.595 -4.455 12.459 1.00 96.56 92 ASN A N 1
ATOM 775 C CA . ASN A 1 92 ? 12.536 -5.256 13.088 1.00 96.56 92 ASN A CA 1
ATOM 776 C C . ASN A 1 92 ? 11.127 -5.051 12.501 1.00 96.56 92 ASN A C 1
ATOM 778 O O . ASN A 1 92 ? 10.131 -4.976 13.227 1.00 96.56 92 ASN A O 1
ATOM 782 N N . PHE A 1 93 ? 11.062 -5.004 11.173 1.00 97.88 93 PHE A N 1
ATOM 783 C CA . PHE A 1 93 ? 9.831 -5.131 10.405 1.00 97.88 93 PHE A CA 1
ATOM 784 C C . PHE A 1 93 ? 9.901 -6.372 9.511 1.00 97.88 93 PHE A C 1
ATOM 786 O O . PHE A 1 93 ? 10.982 -6.884 9.210 1.00 97.88 93 PHE A O 1
ATOM 793 N N . SER A 1 94 ? 8.741 -6.851 9.087 1.00 97.44 94 SER A N 1
ATOM 794 C CA . SER A 1 94 ? 8.592 -7.958 8.147 1.00 97.44 94 SER A CA 1
ATOM 795 C C . SER A 1 94 ? 7.769 -7.489 6.959 1.00 97.44 94 SER A C 1
ATOM 797 O O . SER A 1 94 ? 6.763 -6.806 7.146 1.00 97.44 94 SER A O 1
ATOM 799 N N . ILE A 1 95 ? 8.195 -7.852 5.752 1.00 96.12 95 ILE A N 1
ATOM 800 C CA . ILE A 1 95 ? 7.436 -7.614 4.523 1.00 96.12 95 ILE A CA 1
ATOM 801 C C . ILE A 1 95 ? 6.421 -8.746 4.388 1.00 96.12 95 ILE A C 1
ATOM 803 O O . ILE A 1 95 ? 6.800 -9.915 4.407 1.00 96.12 95 ILE A O 1
ATOM 807 N N . VAL A 1 96 ? 5.143 -8.391 4.306 1.00 93.50 96 VAL A N 1
ATOM 808 C CA . VAL A 1 96 ? 4.030 -9.328 4.105 1.00 93.50 96 VAL A CA 1
ATOM 809 C C . VAL A 1 96 ? 3.722 -9.466 2.621 1.00 93.50 96 VAL A C 1
ATOM 811 O O . VAL A 1 96 ? 3.492 -10.572 2.147 1.00 93.50 96 VAL A O 1
ATOM 814 N N . GLU A 1 97 ? 3.761 -8.352 1.892 1.00 91.06 97 GLU A N 1
ATOM 815 C CA . GLU A 1 97 ? 3.474 -8.310 0.463 1.00 91.06 97 GLU A CA 1
ATOM 816 C C . GLU A 1 97 ? 4.345 -7.258 -0.231 1.00 91.06 97 GLU A C 1
ATOM 818 O O . GLU A 1 97 ? 4.643 -6.199 0.332 1.00 91.06 97 GLU A O 1
ATOM 823 N N . LEU A 1 98 ? 4.743 -7.557 -1.468 1.00 92.38 98 LEU A N 1
ATOM 824 C CA . LEU A 1 98 ? 5.305 -6.596 -2.408 1.00 92.38 98 LEU A CA 1
ATOM 825 C C . LEU A 1 98 ? 4.326 -6.440 -3.569 1.00 92.38 98 LEU A C 1
ATOM 827 O O . LEU A 1 98 ? 4.144 -7.355 -4.370 1.00 92.38 98 LEU A O 1
ATOM 831 N N . ASN A 1 99 ? 3.721 -5.264 -3.662 1.00 90.88 99 ASN A N 1
ATOM 832 C CA . ASN A 1 99 ? 2.800 -4.909 -4.725 1.00 90.88 99 ASN A CA 1
ATOM 833 C C . ASN A 1 99 ? 3.539 -4.134 -5.827 1.00 90.88 99 ASN A C 1
ATOM 835 O O . ASN A 1 99 ? 4.321 -3.229 -5.536 1.00 90.88 99 ASN A O 1
ATOM 839 N N . GLY A 1 100 ? 3.289 -4.482 -7.092 1.00 88.69 100 GLY A N 1
ATOM 840 C CA . GLY A 1 100 ? 3.888 -3.821 -8.258 1.00 88.69 100 GLY A CA 1
ATOM 841 C C . GLY A 1 100 ? 3.137 -2.563 -8.714 1.00 88.69 100 GLY A C 1
ATOM 842 O O . GLY A 1 100 ? 2.414 -1.933 -7.952 1.00 88.69 100 GLY A O 1
ATOM 843 N N . ILE A 1 101 ? 3.263 -2.220 -10.000 1.00 84.62 101 ILE A N 1
ATOM 844 C CA . ILE A 1 101 ? 2.697 -0.999 -10.612 1.00 84.62 101 ILE A CA 1
ATOM 845 C C . ILE A 1 101 ? 1.182 -0.816 -10.429 1.00 84.62 101 ILE A C 1
ATOM 847 O O . ILE A 1 101 ? 0.689 0.308 -10.440 1.00 84.62 101 ILE A O 1
ATOM 851 N N . THR A 1 102 ? 0.435 -1.904 -10.241 1.00 80.88 102 THR A N 1
ATOM 852 C CA . THR A 1 102 ? -1.019 -1.870 -10.033 1.00 80.88 102 THR A CA 1
ATOM 853 C C . THR A 1 102 ? -1.414 -1.482 -8.606 1.00 80.88 102 THR A C 1
ATOM 855 O O . THR A 1 102 ? -2.602 -1.442 -8.299 1.00 80.88 102 THR A O 1
ATOM 858 N N . SER A 1 103 ? -0.449 -1.208 -7.722 1.00 82.81 103 SER A N 1
ATOM 859 C CA . SER A 1 103 ? -0.718 -0.787 -6.350 1.00 82.81 103 SER A CA 1
ATOM 860 C C . SER A 1 103 ? -1.138 0.680 -6.288 1.00 82.81 103 SER A C 1
ATOM 862 O O . SER A 1 103 ? -0.365 1.576 -6.636 1.00 82.81 103 SER A O 1
ATOM 864 N N . GLU A 1 104 ? -2.335 0.944 -5.780 1.00 83.25 104 GLU A N 1
ATOM 865 C CA . GLU A 1 104 ? -2.754 2.295 -5.416 1.00 83.25 104 GLU A CA 1
ATOM 866 C C . GLU A 1 104 ? -2.094 2.744 -4.098 1.00 83.25 104 GLU A C 1
ATOM 868 O O . GLU A 1 104 ? -1.865 1.934 -3.186 1.00 83.25 104 GLU A O 1
ATOM 873 N N . SER A 1 105 ? -1.783 4.041 -3.996 1.00 85.44 105 SER A N 1
ATOM 874 C CA . SER A 1 105 ? -1.247 4.640 -2.773 1.00 85.44 105 SER A CA 1
ATOM 875 C C . SER A 1 105 ? -2.320 4.707 -1.689 1.00 85.44 105 SER A C 1
ATOM 877 O O . SER A 1 105 ? -3.185 5.576 -1.700 1.00 85.44 105 SER A O 1
ATOM 879 N N . THR A 1 106 ? -2.263 3.808 -0.711 1.00 87.19 106 THR A N 1
ATOM 880 C CA . THR A 1 106 ? -3.304 3.691 0.325 1.00 87.19 106 THR A CA 1
ATOM 881 C C . THR A 1 106 ? -3.425 4.924 1.222 1.00 87.19 106 THR A C 1
ATOM 883 O O . THR A 1 106 ? -4.490 5.164 1.783 1.00 87.19 106 THR A O 1
ATOM 886 N N . ASN A 1 107 ? -2.379 5.750 1.325 1.00 87.19 107 ASN A N 1
ATOM 887 C CA . ASN A 1 107 ? -2.422 6.997 2.094 1.00 87.19 107 ASN A CA 1
ATOM 888 C C . ASN A 1 107 ? -3.379 8.048 1.505 1.00 87.19 107 ASN A C 1
ATOM 890 O O . ASN A 1 107 ? -3.744 8.982 2.211 1.00 87.19 107 ASN A O 1
ATOM 894 N N . LEU A 1 108 ? -3.824 7.911 0.248 1.00 89.81 108 LEU A N 1
ATOM 895 C CA . LEU A 1 108 ? -4.858 8.797 -0.295 1.00 89.81 108 LEU A CA 1
ATOM 896 C C . LEU A 1 108 ? -6.209 8.616 0.411 1.00 89.81 108 LEU A C 1
ATOM 898 O O . LEU A 1 108 ? -7.044 9.503 0.328 1.00 89.81 108 LEU A O 1
ATOM 902 N N . TYR A 1 109 ? -6.418 7.505 1.122 1.00 89.25 109 TYR A N 1
ATOM 903 C CA . TYR A 1 109 ? -7.649 7.221 1.866 1.00 89.25 109 TYR A CA 1
ATOM 904 C C . TYR A 1 109 ? -7.637 7.737 3.313 1.00 89.25 109 TYR A C 1
ATOM 906 O O . TYR A 1 109 ? -8.522 7.377 4.095 1.00 89.25 109 TYR A O 1
ATOM 914 N N . ASP A 1 110 ? -6.645 8.551 3.683 1.00 92.06 110 ASP A N 1
ATOM 915 C CA . ASP A 1 110 ? -6.612 9.195 4.994 1.00 92.06 110 ASP A CA 1
ATOM 916 C C . ASP A 1 110 ? -7.845 10.108 5.174 1.00 92.06 110 ASP A C 1
ATOM 918 O O . ASP A 1 110 ? -8.058 11.005 4.350 1.00 92.06 110 ASP A O 1
ATOM 922 N N . PRO A 1 111 ? -8.678 9.897 6.217 1.00 90.25 111 PRO A N 1
ATOM 923 C CA . PRO A 1 111 ? -9.862 10.722 6.457 1.00 90.25 111 PRO A CA 1
ATOM 924 C C . PRO A 1 111 ? -9.543 12.198 6.735 1.00 90.25 111 PRO A C 1
ATOM 926 O O . PRO A 1 111 ? -10.422 13.037 6.545 1.00 90.25 111 PRO A O 1
ATOM 929 N N . ASP A 1 112 ? -8.315 12.523 7.145 1.00 93.06 112 ASP A N 1
ATOM 930 C CA . ASP A 1 112 ? -7.875 13.893 7.419 1.00 93.06 112 ASP A CA 1
ATOM 931 C C . ASP A 1 112 ? -7.442 14.633 6.139 1.00 93.06 112 ASP A C 1
ATOM 933 O O . ASP A 1 112 ? -7.108 15.824 6.169 1.00 93.06 112 ASP A O 1
ATOM 937 N N . PHE A 1 113 ? -7.410 13.958 4.984 1.00 94.56 113 PHE A N 1
ATOM 938 C CA . PHE A 1 113 ? -6.999 14.572 3.724 1.00 94.56 113 PHE A CA 1
ATOM 939 C C . PHE A 1 113 ? -8.175 15.235 3.004 1.00 94.56 113 PHE A C 1
ATOM 941 O O . PHE A 1 113 ? -9.274 14.700 2.898 1.00 94.56 113 PHE A O 1
ATOM 948 N N . SER A 1 114 ? -7.922 16.406 2.416 1.00 95.88 114 SER A N 1
ATOM 949 C CA . SER A 1 114 ? -8.859 17.006 1.468 1.00 95.88 114 SER A CA 1
ATOM 950 C C . SER A 1 114 ? -8.833 16.252 0.137 1.00 95.88 114 SER A C 1
ATOM 952 O O . SER A 1 114 ? -7.787 15.748 -0.275 1.00 95.88 114 SER A O 1
ATOM 954 N N . ILE A 1 115 ? -9.950 16.260 -0.598 1.00 94.88 115 ILE A N 1
ATOM 955 C CA . ILE A 1 115 ? -10.050 15.663 -1.944 1.00 94.88 115 ILE A CA 1
ATOM 956 C C . ILE A 1 115 ? -8.906 16.142 -2.859 1.00 94.88 115 ILE A C 1
ATOM 958 O O . ILE A 1 115 ? -8.287 15.350 -3.565 1.00 94.88 115 ILE A O 1
ATOM 962 N N . TRP A 1 116 ? -8.553 17.430 -2.791 1.00 96.62 116 TRP A N 1
ATOM 963 C CA . TRP A 1 116 ? -7.424 17.996 -3.534 1.00 96.62 116 TRP A CA 1
ATOM 964 C C . TRP A 1 116 ? -6.086 17.328 -3.199 1.00 96.62 116 TRP A C 1
ATOM 966 O O . TRP A 1 116 ? -5.293 17.046 -4.098 1.00 96.62 116 TRP A O 1
ATOM 976 N N . LYS A 1 117 ? -5.828 17.052 -1.914 1.00 95.38 117 LYS A N 1
ATOM 977 C CA . LYS A 1 117 ? -4.616 16.351 -1.473 1.00 95.38 117 LYS A CA 1
ATOM 978 C C . LYS A 1 117 ? -4.600 14.906 -1.978 1.00 95.38 117 LYS A C 1
ATOM 980 O O . LYS A 1 117 ? -3.557 14.463 -2.457 1.00 95.38 117 LYS A O 1
ATOM 985 N N . MET A 1 118 ? -5.742 14.217 -1.943 1.00 94.44 118 MET A N 1
ATOM 986 C CA . MET A 1 118 ? -5.886 12.850 -2.464 1.00 94.44 118 MET A CA 1
ATOM 987 C C . MET A 1 118 ? -5.538 12.781 -3.959 1.00 94.44 118 MET A C 1
ATOM 989 O O . MET A 1 118 ? -4.664 12.012 -4.360 1.00 94.44 118 MET A O 1
ATOM 993 N N . TYR A 1 119 ? -6.132 13.655 -4.781 1.00 95.19 119 TYR A N 1
ATOM 994 C CA . TYR A 1 119 ? -5.827 13.711 -6.216 1.00 95.19 119 TYR A CA 1
ATOM 995 C C . TYR A 1 119 ? -4.380 14.108 -6.501 1.00 95.19 119 TYR A C 1
ATOM 997 O O . TYR A 1 119 ? -3.766 13.564 -7.416 1.00 95.19 119 TYR A O 1
ATOM 1005 N N . LYS A 1 120 ? -3.795 15.011 -5.707 1.00 95.56 120 LYS A N 1
ATOM 1006 C CA . LYS A 1 120 ? -2.376 15.367 -5.842 1.00 95.56 120 LYS A CA 1
ATOM 1007 C C . LYS A 1 120 ? -1.463 14.153 -5.639 1.00 95.56 120 LYS A C 1
ATOM 1009 O O . LYS A 1 120 ? -0.511 13.990 -6.398 1.00 95.56 120 LYS A O 1
ATOM 1014 N N . ILE A 1 121 ? -1.749 13.300 -4.652 1.00 94.00 121 ILE A N 1
ATOM 1015 C CA . ILE A 1 121 ? -1.006 12.046 -4.428 1.00 94.00 121 ILE A CA 1
ATOM 1016 C C . ILE A 1 121 ? -1.132 11.134 -5.651 1.00 94.00 121 ILE A C 1
ATOM 1018 O O . ILE A 1 121 ? -0.116 10.685 -6.184 1.00 94.00 121 ILE A O 1
ATOM 1022 N N . LEU A 1 122 ? -2.359 10.935 -6.140 1.00 93.25 122 LEU A N 1
ATOM 1023 C CA . LEU A 1 122 ? -2.631 10.085 -7.299 1.00 93.25 122 LEU A CA 1
ATOM 1024 C C . LEU A 1 122 ? -1.900 10.578 -8.559 1.00 93.25 122 LEU A C 1
ATOM 1026 O O . LEU A 1 122 ? -1.219 9.802 -9.228 1.00 93.25 122 LEU A O 1
ATOM 1030 N N . PHE A 1 123 ? -1.980 11.873 -8.871 1.00 94.62 123 PHE A N 1
ATOM 1031 C CA . PHE A 1 123 ? -1.305 12.444 -10.039 1.00 94.62 123 PHE A CA 1
ATOM 1032 C C . PHE A 1 123 ? 0.219 12.388 -9.927 1.00 94.62 123 PHE A C 1
ATOM 1034 O O . PHE A 1 123 ? 0.887 12.101 -10.920 1.00 94.62 123 PHE A O 1
ATOM 1041 N N . ASN A 1 124 ? 0.779 12.600 -8.734 1.00 94.56 124 ASN A N 1
ATOM 1042 C CA . ASN A 1 124 ? 2.217 12.456 -8.514 1.00 94.56 124 ASN A CA 1
ATOM 1043 C C . ASN A 1 124 ? 2.685 11.013 -8.744 1.00 94.56 124 ASN A C 1
ATOM 1045 O O . ASN A 1 124 ? 3.715 10.806 -9.387 1.00 94.56 124 ASN A O 1
ATOM 1049 N N . GLN A 1 125 ? 1.919 10.024 -8.269 1.00 94.19 125 GLN A N 1
ATOM 1050 C CA . GLN A 1 125 ? 2.191 8.609 -8.523 1.00 94.19 125 GLN A CA 1
ATOM 1051 C C . GLN A 1 125 ? 2.201 8.305 -10.028 1.00 94.19 125 GLN A C 1
ATOM 1053 O O . GLN A 1 125 ? 3.169 7.732 -10.530 1.00 94.19 125 GLN A O 1
ATOM 1058 N N . TRP A 1 126 ? 1.167 8.720 -10.765 1.00 94.00 126 TRP A N 1
ATOM 1059 C CA . TRP A 1 126 ? 1.105 8.478 -12.210 1.00 94.00 126 TRP A CA 1
ATOM 1060 C C . TRP A 1 126 ? 2.218 9.195 -12.971 1.00 94.00 126 TRP A C 1
ATOM 1062 O O . TRP A 1 126 ? 2.853 8.591 -13.831 1.00 94.00 126 TRP A O 1
ATOM 1072 N N . SER A 1 127 ? 2.512 10.448 -12.621 1.00 95.75 127 SER A N 1
ATOM 1073 C CA . SER A 1 127 ? 3.624 11.205 -13.208 1.00 95.75 127 SER A CA 1
ATOM 1074 C C . SER A 1 127 ? 4.966 10.481 -13.027 1.00 95.75 127 SER A C 1
ATOM 1076 O O . SER A 1 127 ? 5.733 10.337 -13.983 1.00 95.75 127 SER A O 1
ATOM 1078 N N . LEU A 1 128 ? 5.223 9.934 -11.831 1.00 95.06 128 LEU A N 1
ATOM 1079 C CA . LEU A 1 128 ? 6.417 9.131 -11.563 1.00 95.06 128 LEU A CA 1
ATOM 1080 C C . LEU A 1 128 ? 6.463 7.863 -12.427 1.00 95.06 128 LEU A C 1
ATOM 1082 O O . LEU A 1 128 ? 7.509 7.563 -13.001 1.00 95.06 128 LEU A O 1
ATOM 1086 N N . LEU A 1 129 ? 5.343 7.150 -12.553 1.00 94.31 129 LEU A N 1
ATOM 1087 C CA . LEU A 1 129 ? 5.243 5.948 -13.385 1.00 94.31 129 LEU A CA 1
ATOM 1088 C C . LEU A 1 129 ? 5.515 6.236 -14.864 1.00 94.31 129 LEU A C 1
ATOM 1090 O O . LEU A 1 129 ? 6.290 5.512 -15.491 1.00 94.31 129 LEU A O 1
ATOM 1094 N N . PHE A 1 130 ? 4.941 7.310 -15.414 1.00 94.44 130 PHE A N 1
ATOM 1095 C CA . PHE A 1 130 ? 5.211 7.727 -16.793 1.00 94.44 130 PHE A CA 1
ATOM 1096 C C . PHE A 1 130 ? 6.684 8.070 -17.003 1.00 94.44 130 PHE A C 1
ATOM 1098 O O . PHE A 1 130 ? 7.265 7.660 -18.008 1.00 94.44 130 PHE A O 1
ATOM 1105 N N . ARG A 1 131 ? 7.308 8.762 -16.042 1.00 96.50 131 ARG A N 1
ATOM 1106 C CA . ARG A 1 131 ? 8.740 9.074 -16.097 1.00 96.50 131 ARG A CA 1
ATOM 1107 C C . ARG A 1 131 ? 9.597 7.810 -16.084 1.00 96.50 131 ARG A C 1
ATOM 1109 O O . ARG A 1 131 ? 10.464 7.673 -16.934 1.00 96.50 131 ARG A O 1
ATOM 1116 N N . ILE A 1 132 ? 9.328 6.864 -15.183 1.00 94.88 132 ILE A N 1
ATOM 1117 C CA . ILE A 1 132 ? 10.040 5.574 -15.137 1.00 94.88 132 ILE A CA 1
ATOM 1118 C C . ILE A 1 132 ? 9.885 4.823 -16.466 1.00 94.88 132 ILE A C 1
ATOM 1120 O O . ILE A 1 132 ? 10.866 4.324 -17.012 1.00 94.88 132 ILE A O 1
ATOM 1124 N N . GLY A 1 133 ? 8.667 4.763 -17.012 1.00 94.12 133 GLY A N 1
ATOM 1125 C CA . GLY A 1 133 ? 8.408 4.114 -18.297 1.00 94.12 133 GLY A CA 1
ATOM 1126 C C . GLY A 1 133 ? 9.144 4.778 -19.464 1.00 94.12 133 GLY A C 1
ATOM 1127 O O . GLY A 1 133 ? 9.645 4.083 -20.346 1.00 94.12 133 GLY A O 1
ATOM 1128 N N . PHE A 1 134 ? 9.240 6.109 -19.458 1.00 95.38 134 PHE A N 1
ATOM 1129 C CA . PHE A 1 134 ? 10.014 6.866 -20.440 1.00 95.38 134 PHE A CA 1
ATOM 1130 C C . PHE A 1 134 ? 11.513 6.558 -20.345 1.00 95.38 134 PHE A C 1
ATOM 1132 O O . PHE A 1 134 ? 12.116 6.205 -21.356 1.00 95.38 134 PHE A O 1
ATOM 1139 N N . GLU A 1 135 ? 12.096 6.598 -19.145 1.00 96.25 135 GLU A N 1
ATOM 1140 C CA . GLU A 1 135 ? 13.520 6.291 -18.954 1.00 96.25 135 GLU A CA 1
ATOM 1141 C C . GLU A 1 135 ? 13.857 4.843 -19.320 1.00 96.25 135 GLU A C 1
ATOM 1143 O O . GLU A 1 135 ? 14.825 4.586 -20.034 1.00 96.25 135 GLU A O 1
ATOM 1148 N N . ASN A 1 136 ? 13.016 3.884 -18.925 1.00 94.75 136 ASN A N 1
ATOM 1149 C CA . ASN A 1 136 ? 13.192 2.488 -19.326 1.00 94.75 136 ASN A CA 1
ATOM 1150 C C . ASN A 1 136 ? 13.140 2.326 -20.850 1.00 94.75 136 ASN A C 1
ATOM 1152 O O . ASN A 1 136 ? 13.898 1.537 -21.413 1.00 94.75 136 ASN A O 1
ATOM 1156 N N . ASN A 1 137 ? 12.286 3.094 -21.531 1.00 95.25 137 ASN A N 1
ATOM 1157 C CA . ASN A 1 137 ? 12.229 3.072 -22.985 1.00 95.25 137 ASN A CA 1
ATOM 1158 C C . ASN A 1 137 ? 13.488 3.652 -23.641 1.00 95.25 137 ASN A C 1
ATOM 1160 O O . ASN A 1 137 ? 13.972 3.065 -24.608 1.00 95.25 137 ASN A O 1
ATOM 1164 N N . ASN A 1 138 ? 14.061 4.722 -23.084 1.00 95.88 138 ASN A N 1
ATOM 1165 C CA . ASN A 1 138 ? 15.355 5.259 -23.527 1.00 95.88 138 ASN A CA 1
ATOM 1166 C C . ASN A 1 138 ? 16.498 4.248 -23.335 1.00 95.88 138 ASN A C 1
ATOM 1168 O O . ASN A 1 138 ? 17.430 4.213 -24.134 1.00 95.88 138 ASN A O 1
ATOM 1172 N N . LEU A 1 139 ? 16.402 3.390 -22.315 1.00 95.06 139 LEU A N 1
ATOM 1173 C CA . LEU A 1 139 ? 17.324 2.276 -22.069 1.00 95.06 139 LEU A CA 1
ATOM 1174 C C . LEU A 1 139 ? 17.051 1.039 -22.949 1.00 95.06 139 LEU A C 1
ATOM 1176 O O . LEU A 1 139 ? 17.692 0.004 -22.772 1.00 95.06 139 LEU A O 1
ATOM 1180 N N . GLY A 1 140 ? 16.116 1.127 -23.900 1.00 95.19 140 GLY A N 1
ATOM 1181 C CA . GLY A 1 140 ? 15.823 0.067 -24.866 1.00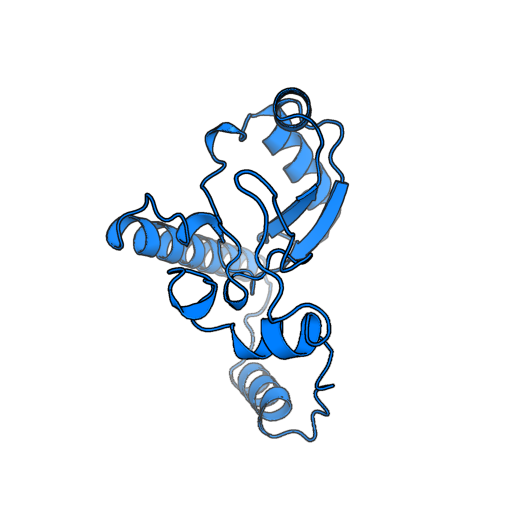 95.19 140 GLY A CA 1
ATOM 1182 C C . GLY A 1 140 ? 14.742 -0.925 -24.435 1.00 95.19 140 GLY A C 1
ATOM 1183 O O . GLY A 1 140 ? 14.490 -1.888 -25.158 1.00 95.19 140 GLY A O 1
ATOM 1184 N N . VAL A 1 141 ? 14.064 -0.708 -23.301 1.00 93.44 141 VAL A N 1
ATOM 1185 C CA . VAL A 1 141 ? 12.915 -1.539 -22.912 1.00 93.44 141 VAL A CA 1
ATOM 1186 C C . VAL A 1 141 ? 11.711 -1.175 -23.796 1.00 93.44 141 VAL A C 1
ATOM 1188 O O . VAL A 1 141 ? 11.268 -0.019 -23.799 1.00 93.44 141 VAL A O 1
ATOM 1191 N N . PRO A 1 142 ? 11.153 -2.117 -24.574 1.00 90.50 142 PRO A N 1
ATOM 1192 C CA . PRO A 1 142 ? 10.035 -1.819 -25.457 1.00 90.50 142 PRO A CA 1
ATOM 1193 C C . PRO A 1 142 ? 8.762 -1.527 -24.657 1.00 90.50 142 PRO A C 1
ATOM 1195 O O . PRO A 1 142 ? 8.503 -2.116 -23.607 1.00 90.50 142 PRO A O 1
ATOM 1198 N N . LYS A 1 143 ? 7.936 -0.618 -25.179 1.00 90.75 143 LYS A N 1
ATOM 1199 C CA . LYS A 1 143 ? 6.579 -0.398 -24.665 1.00 90.75 143 LYS A CA 1
ATOM 1200 C C . LYS A 1 143 ? 5.691 -1.564 -25.087 1.00 90.75 143 LYS A C 1
ATOM 1202 O O . LYS A 1 143 ? 5.847 -2.080 -26.191 1.00 90.75 143 LYS A O 1
ATOM 1207 N N . ALA A 1 144 ? 4.718 -1.911 -24.247 1.00 90.06 144 ALA A N 1
ATOM 1208 C CA . ALA A 1 144 ? 3.671 -2.845 -24.638 1.00 90.06 144 ALA A CA 1
ATOM 1209 C C . ALA A 1 144 ? 2.942 -2.321 -25.885 1.00 90.06 144 ALA A C 1
ATOM 1211 O O . ALA A 1 144 ? 2.501 -1.168 -25.933 1.00 90.06 144 ALA A O 1
ATOM 1212 N N . SER A 1 145 ? 2.826 -3.170 -26.897 1.00 93.00 145 SER A N 1
ATOM 1213 C CA . SER A 1 145 ? 2.078 -2.875 -28.113 1.00 93.00 145 SER A CA 1
ATOM 1214 C C . SER A 1 145 ? 0.571 -2.897 -27.848 1.00 93.00 145 SER A C 1
ATOM 1216 O O . SER A 1 145 ? 0.076 -3.581 -26.949 1.00 93.00 145 SER A O 1
ATOM 1218 N N . LEU A 1 146 ? -0.199 -2.202 -28.691 1.00 93.31 146 LEU A N 1
ATOM 1219 C CA . LEU A 1 146 ? -1.666 -2.239 -28.625 1.00 93.31 146 LEU A CA 1
ATOM 1220 C C . LEU A 1 146 ? -2.219 -3.665 -28.753 1.00 93.31 146 LEU A C 1
ATOM 1222 O O . LEU A 1 146 ? -3.243 -3.985 -28.151 1.00 93.31 146 LEU A O 1
ATOM 1226 N N . VAL A 1 147 ? -1.531 -4.532 -29.502 1.00 94.44 147 VAL A N 1
ATOM 1227 C CA . VAL A 1 147 ? -1.903 -5.942 -29.663 1.00 94.44 147 VAL A CA 1
ATOM 1228 C C . VAL A 1 147 ? -1.739 -6.701 -28.348 1.00 94.44 147 VAL A C 1
ATOM 1230 O O . VAL A 1 147 ? -2.642 -7.439 -27.963 1.00 94.44 147 VAL A O 1
ATOM 1233 N N . GLU A 1 148 ? -0.623 -6.517 -27.642 1.00 92.75 148 GLU A N 1
ATOM 1234 C CA . GLU A 1 148 ? -0.387 -7.153 -26.338 1.00 92.75 148 GLU A CA 1
ATOM 1235 C C . GLU A 1 148 ? -1.386 -6.670 -25.290 1.00 92.75 148 GLU A C 1
ATOM 1237 O O . GLU A 1 148 ? -1.972 -7.489 -24.581 1.00 92.75 148 GLU A O 1
ATOM 1242 N N . ILE A 1 149 ? -1.653 -5.361 -25.253 1.00 91.94 149 ILE A N 1
ATOM 1243 C CA . ILE A 1 149 ? -2.658 -4.771 -24.361 1.00 91.94 149 ILE A CA 1
ATOM 1244 C C . ILE A 1 149 ? -4.042 -5.363 -24.658 1.00 91.94 149 ILE A C 1
ATOM 1246 O O . ILE A 1 149 ? -4.723 -5.837 -23.750 1.00 91.94 149 ILE A O 1
ATOM 1250 N N . SER A 1 150 ? -4.443 -5.407 -25.931 1.00 92.38 150 SER A N 1
ATOM 1251 C CA . SER A 1 150 ? -5.749 -5.943 -26.338 1.00 92.38 150 SER A CA 1
ATOM 1252 C C . SER A 1 150 ? -5.885 -7.431 -26.013 1.00 92.38 150 SER A C 1
ATOM 1254 O O . SER A 1 150 ? -6.921 -7.857 -25.505 1.00 92.38 150 SER A O 1
ATOM 1256 N N . LYS A 1 151 ? -4.829 -8.224 -26.243 1.00 91.56 151 LYS A N 1
ATOM 1257 C CA . LYS A 1 151 ? -4.790 -9.646 -25.865 1.00 91.56 151 LYS A CA 1
ATOM 1258 C C . LYS A 1 151 ? -4.928 -9.830 -24.356 1.00 91.56 151 LYS A C 1
ATOM 1260 O O . LYS A 1 151 ? -5.692 -10.693 -23.932 1.00 91.56 151 LYS A O 1
ATOM 1265 N N . ALA A 1 152 ? -4.232 -9.023 -23.553 1.00 88.81 152 ALA A N 1
ATOM 1266 C CA . ALA A 1 152 ? -4.315 -9.087 -22.096 1.00 88.81 152 ALA A CA 1
ATOM 1267 C C . ALA A 1 152 ? -5.727 -8.744 -21.591 1.00 88.81 152 ALA A C 1
ATOM 1269 O O . ALA A 1 152 ? -6.273 -9.469 -20.759 1.00 88.81 152 ALA A O 1
ATOM 1270 N N . ILE A 1 153 ? -6.345 -7.693 -22.140 1.00 89.56 153 ILE A N 1
ATOM 1271 C CA . ILE A 1 153 ? -7.727 -7.302 -21.821 1.00 89.56 153 ILE A CA 1
ATOM 1272 C C . ILE A 1 153 ? -8.701 -8.421 -22.199 1.00 89.56 153 ILE A C 1
ATOM 1274 O O . ILE A 1 153 ? -9.518 -8.824 -21.371 1.00 89.56 153 ILE A O 1
ATOM 1278 N N . PHE A 1 154 ? -8.600 -8.961 -23.417 1.00 90.31 154 PHE A N 1
ATOM 1279 C CA . PHE A 1 154 ? -9.471 -10.047 -23.867 1.00 90.31 154 PHE A CA 1
ATOM 1280 C C . PHE A 1 154 ? -9.307 -11.300 -23.005 1.00 90.31 154 PHE A C 1
ATOM 1282 O O . PHE A 1 154 ? -10.297 -11.891 -22.592 1.00 90.31 154 PHE A O 1
ATOM 1289 N N . TYR A 1 155 ? -8.077 -11.688 -22.672 1.00 86.88 155 TYR A N 1
ATOM 1290 C CA . TYR A 1 155 ? -7.833 -12.827 -21.791 1.00 86.88 155 TYR A CA 1
ATOM 1291 C C . TYR A 1 155 ? -8.446 -12.623 -20.397 1.00 86.88 155 TYR A C 1
ATOM 1293 O O . TYR A 1 155 ? -9.033 -13.549 -19.839 1.00 86.88 155 TYR A O 1
ATOM 1301 N N . PHE A 1 156 ? -8.338 -11.411 -19.844 1.00 82.50 156 PHE A N 1
ATOM 1302 C CA . PHE A 1 156 ? -8.844 -11.098 -18.509 1.00 82.50 156 PHE A CA 1
ATOM 1303 C C . PHE A 1 156 ? -10.377 -11.039 -18.448 1.00 82.50 156 PHE A C 1
ATOM 1305 O O . PHE A 1 156 ? -10.954 -11.593 -17.514 1.00 82.50 156 PHE A O 1
ATOM 1312 N N . TYR A 1 157 ? -11.021 -10.367 -19.411 1.00 84.12 157 TYR A N 1
ATOM 1313 C CA . TYR A 1 157 ? -12.467 -10.089 -19.390 1.00 84.12 157 TYR A CA 1
ATOM 1314 C C . TYR A 1 157 ? -13.303 -11.005 -20.293 1.00 84.12 157 TYR A C 1
ATOM 1316 O O . TYR A 1 157 ? -14.459 -11.267 -19.983 1.00 84.12 157 TYR A O 1
ATOM 1324 N N . GLY A 1 158 ? -12.746 -11.461 -21.415 1.00 80.75 158 GLY A N 1
ATOM 1325 C CA . GLY A 1 158 ? -13.425 -12.308 -22.404 1.00 80.75 158 GLY A CA 1
ATOM 1326 C C . GLY A 1 158 ? -13.043 -13.790 -22.340 1.00 80.75 158 GLY A C 1
ATOM 1327 O O . GLY A 1 158 ? -13.674 -14.611 -23.000 1.00 80.75 158 GLY A O 1
ATOM 1328 N N . GLY A 1 159 ? -12.013 -14.152 -21.571 1.00 73.25 159 GLY A N 1
ATOM 1329 C CA . GLY A 1 159 ? -11.601 -15.539 -21.364 1.00 73.25 159 GLY A CA 1
ATOM 1330 C C . GLY A 1 159 ? -12.460 -16.278 -20.332 1.00 73.25 159 GLY A C 1
ATOM 1331 O O . GLY A 1 159 ? -13.132 -15.674 -19.500 1.00 73.25 159 GLY A O 1
ATOM 1332 N N . ASN A 1 160 ? -12.371 -17.612 -20.314 1.00 71.62 160 ASN A N 1
ATOM 1333 C CA . ASN A 1 160 ? -13.007 -18.475 -19.304 1.00 71.62 160 ASN A CA 1
ATOM 1334 C C . ASN A 1 160 ? -12.276 -18.423 -17.948 1.00 71.62 160 ASN A C 1
ATOM 1336 O O . ASN A 1 160 ? -11.930 -19.459 -17.368 1.00 71.62 160 ASN A O 1
ATOM 1340 N N . ARG A 1 161 ? -11.986 -17.223 -17.436 1.00 69.06 161 ARG A N 1
ATOM 1341 C CA . ARG A 1 161 ? -11.309 -17.068 -16.151 1.00 69.06 161 ARG A CA 1
ATOM 1342 C C . ARG A 1 161 ? -12.247 -17.524 -15.035 1.00 69.06 161 ARG A C 1
ATOM 1344 O O . ARG A 1 161 ? -13.198 -16.836 -14.679 1.00 69.06 161 ARG A O 1
ATOM 1351 N N . LYS A 1 162 ? -11.955 -18.683 -14.444 1.00 64.50 162 LYS A N 1
ATOM 1352 C CA . LYS A 1 162 ? -12.594 -19.118 -13.198 1.00 64.50 162 LYS A CA 1
ATOM 1353 C C . LYS A 1 162 ? -12.032 -18.283 -12.051 1.00 64.50 162 LYS A C 1
ATOM 1355 O O . LYS A 1 162 ? -10.956 -18.577 -11.537 1.00 64.50 162 LYS A O 1
ATOM 1360 N N . VAL A 1 163 ? -12.739 -17.222 -11.678 1.00 61.69 163 VAL A N 1
ATOM 1361 C CA . VAL A 1 163 ? -12.459 -16.488 -10.441 1.00 61.69 163 VAL A CA 1
ATOM 1362 C C . VAL A 1 163 ? -13.007 -17.327 -9.290 1.00 61.69 163 VAL A C 1
ATOM 1364 O O . VAL A 1 163 ? -14.187 -17.673 -9.272 1.00 61.69 163 VAL A O 1
ATOM 1367 N N . ASN A 1 164 ? -12.139 -17.730 -8.363 1.00 56.28 164 ASN A N 1
ATOM 1368 C CA . ASN A 1 164 ? -12.580 -18.427 -7.164 1.00 56.28 164 ASN A CA 1
ATOM 1369 C C . ASN A 1 164 ? -13.300 -17.404 -6.280 1.00 56.28 164 ASN A C 1
ATOM 1371 O O . ASN A 1 164 ? -12.695 -16.423 -5.874 1.00 56.28 164 ASN A O 1
ATOM 1375 N N . ILE A 1 165 ? -14.579 -17.631 -5.980 1.00 55.59 165 ILE A N 1
ATOM 1376 C CA . ILE A 1 165 ? -15.451 -16.688 -5.249 1.00 55.59 165 ILE A CA 1
ATOM 1377 C C . ILE A 1 165 ? -14.908 -16.353 -3.837 1.00 55.59 165 ILE A C 1
ATOM 1379 O O . ILE A 1 165 ? -15.407 -15.454 -3.174 1.00 55.59 165 ILE A O 1
ATOM 1383 N N . ARG A 1 166 ? -13.888 -17.080 -3.361 1.00 51.50 166 ARG A N 1
ATOM 1384 C CA . ARG A 1 166 ? -13.324 -16.983 -2.008 1.00 51.50 166 ARG A CA 1
ATOM 1385 C C . ARG A 1 166 ? -11.872 -16.486 -1.943 1.00 51.50 166 ARG A C 1
ATOM 1387 O O . ARG A 1 166 ? -11.229 -16.713 -0.925 1.00 51.50 166 ARG A O 1
ATOM 1394 N N . SER A 1 167 ? -11.316 -15.900 -3.004 1.00 36.91 167 SER A N 1
ATOM 1395 C CA . SER A 1 167 ? -9.908 -15.455 -3.013 1.00 36.91 167 SER A CA 1
ATOM 1396 C C . SER A 1 167 ? -9.653 -14.072 -2.398 1.00 36.91 167 SER A C 1
ATOM 1398 O O . SER A 1 167 ? -8.602 -13.490 -2.665 1.00 36.91 167 SER A O 1
ATOM 1400 N N . ASP A 1 168 ? -10.578 -13.565 -1.581 1.00 36.97 168 ASP A N 1
ATOM 1401 C CA . ASP A 1 168 ? -10.560 -12.203 -1.044 1.00 36.97 168 ASP A CA 1
ATOM 1402 C C . ASP A 1 168 ? -10.842 -12.209 0.470 1.00 36.97 168 ASP A C 1
ATOM 1404 O O . ASP A 1 168 ? -11.871 -12.798 0.888 1.00 36.97 168 ASP A O 1
#

Foldseek 3Di:
DQCPDPQRVVVLVVLCVVCVVCNPPDDDVPDDDDSDDDQDSNNRHADADPVVLDEPQLVVLVVVVQVVDPPADDWDFDKDADDSVQNSNNHGIDTPDTGGLPDDDSNLRHPPDDPVRSVVSVVVSVVVVVVSVVVVVVVVDDDDDPVNVVVVVCCVPVNPDDDDPPPD

Organism: NCBI:txid996803

Radius of gyration: 20.55 Å; chains: 1; bounding box: 46×37×57 Å